Protein AF-A0A662TQM6-F1 (afdb_monomer)

Nearest PDB structures (foldseek):
  2rfk-assembly1_C  TM=9.556E-01  e=1.441E-04  Pyrococcus furiosus
  8ouf-assembly1_D  TM=9.063E-01  e=7.201E-03  Homo sapiens
  3uai-assembly1_C  TM=9.012E-01  e=1.165E-02  Saccharomyces cerevisiae S288C
  7trc-assembly1_D  TM=8.938E-01  e=2.003E-02  Homo sapiens
  2v3m-assembly1_A  TM=7.350E-01  e=5.571E-02  Saccharomyces cerevisiae

Radius of gyration: 10.41 Å; Cα contacts (8 Å, |Δi|>4): 128; chains: 1; bounding box: 26×19×27 Å

pLDDT: mean 94.21, std 5.76, range [62.28, 97.94]

Sequence (59 aa):
MLVLGKVIRVTREGRLIVKARAVPKLGADVYDSAANLVGLVYDIIGPVSSPYVVVKVTS

Secondary structure (DSSP, 8-state):
----EEEEEE-TTSEEEEEESS-PPTT-EEE-TT--EEEEEEEEES-TTS-EEEEEE--

Foldseek 3Di:
DDDFADFPDQDPVRKTKGFGQADDDFQDFDADPVRHTQAGFHDWDDDRRTIITIGDGDD

Structure (mmCIF, N/CA/C/O backbone):
data_AF-A0A662TQM6-F1
#
_entry.id   AF-A0A662TQM6-F1
#
loop_
_atom_site.group_PDB
_atom_site.id
_atom_site.type_symbol
_atom_site.label_atom_id
_atom_site.label_alt_id
_atom_site.label_comp_id
_atom_site.label_asym_id
_atom_site.label_entity_id
_atom_site.label_seq_id
_atom_site.pdbx_PDB_ins_code
_atom_site.Cartn_x
_atom_site.Cartn_y
_atom_site.Cartn_z
_atom_site.occupancy
_atom_site.B_iso_or_equiv
_atom_site.auth_seq_id
_atom_site.auth_comp_id
_atom_site.auth_asym_id
_atom_site.auth_atom_id
_atom_site.pdbx_PDB_model_num
ATOM 1 N N . MET A 1 1 ? -13.960 1.652 -8.961 1.00 72.19 1 MET A N 1
ATOM 2 C CA . MET A 1 1 ? -13.325 0.915 -7.848 1.00 72.19 1 MET A CA 1
ATOM 3 C C . MET A 1 1 ? -12.352 -0.087 -8.448 1.00 72.19 1 MET A C 1
ATOM 5 O O . MET A 1 1 ? -12.759 -0.841 -9.321 1.00 72.19 1 MET A O 1
ATOM 9 N N . LEU A 1 2 ? -11.069 -0.021 -8.082 1.00 86.62 2 LEU A N 1
ATO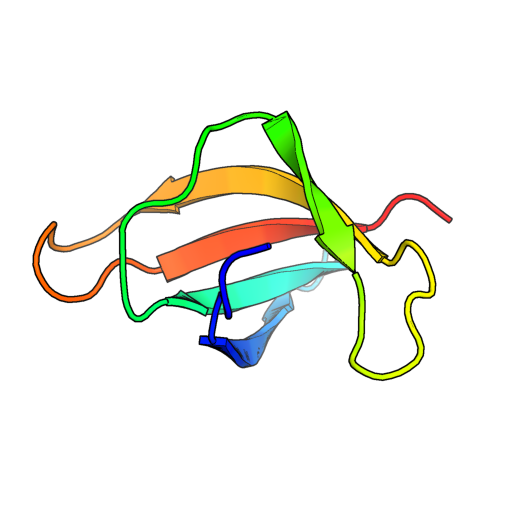M 10 C CA . LEU A 1 2 ? -10.017 -0.879 -8.637 1.00 86.62 2 LEU A CA 1
ATOM 11 C C . LEU A 1 2 ? -9.587 -1.897 -7.581 1.00 86.62 2 LEU A C 1
ATOM 13 O O . LEU A 1 2 ? -9.343 -1.531 -6.434 1.00 86.62 2 LEU A O 1
ATOM 17 N N . VAL A 1 3 ? -9.473 -3.167 -7.970 1.00 92.31 3 VAL A N 1
ATOM 18 C CA . VAL A 1 3 ? -8.921 -4.202 -7.091 1.00 92.31 3 VAL A CA 1
ATOM 19 C C . VAL A 1 3 ? -7.418 -3.975 -6.972 1.00 92.31 3 VAL A C 1
ATOM 21 O O . VAL A 1 3 ? -6.676 -4.237 -7.919 1.00 92.31 3 VAL A O 1
ATOM 24 N N . LEU A 1 4 ? -6.978 -3.483 -5.811 1.00 93.81 4 LEU A N 1
ATOM 25 C CA . LEU A 1 4 ? -5.578 -3.138 -5.575 1.00 93.81 4 LEU A CA 1
ATOM 26 C C . LEU A 1 4 ? -4.686 -4.381 -5.647 1.00 93.81 4 LEU A C 1
ATOM 28 O O . LEU A 1 4 ? -3.771 -4.444 -6.464 1.00 93.81 4 LEU A O 1
ATOM 32 N N . GLY A 1 5 ? -4.979 -5.392 -4.830 1.00 94.56 5 GLY A N 1
ATOM 33 C CA . GLY A 1 5 ? -4.194 -6.618 -4.770 1.00 94.56 5 GLY A CA 1
ATOM 34 C C . GLY A 1 5 ? -4.308 -7.326 -3.426 1.00 94.56 5 GLY A C 1
ATOM 35 O O . GLY A 1 5 ? -5.301 -7.180 -2.718 1.00 94.56 5 GLY A O 1
ATOM 36 N N . LYS A 1 6 ? -3.280 -8.108 -3.086 1.00 95.12 6 LYS A N 1
ATOM 37 C CA . LYS A 1 6 ? -3.213 -8.871 -1.832 1.00 95.12 6 LYS A CA 1
ATOM 38 C C . LYS A 1 6 ? -2.148 -8.285 -0.910 1.00 95.12 6 LYS A C 1
ATOM 40 O O . LYS A 1 6 ? -1.039 -7.986 -1.359 1.00 95.12 6 LYS A O 1
ATOM 45 N N . VAL A 1 7 ? -2.474 -8.166 0.375 1.00 96.50 7 VAL A N 1
ATOM 46 C CA . VAL A 1 7 ? -1.501 -7.829 1.421 1.00 96.50 7 VAL A CA 1
ATOM 47 C C . VAL A 1 7 ? -0.481 -8.963 1.524 1.00 96.50 7 VAL A C 1
ATOM 49 O O . VAL A 1 7 ? -0.851 -10.126 1.682 1.00 96.50 7 VAL A O 1
ATOM 52 N N . ILE A 1 8 ? 0.802 -8.629 1.415 1.00 97.44 8 ILE A N 1
ATOM 53 C CA . ILE A 1 8 ? 1.905 -9.595 1.524 1.00 97.44 8 ILE A CA 1
ATOM 54 C C . ILE A 1 8 ? 2.661 -9.475 2.845 1.00 97.44 8 ILE A C 1
ATOM 56 O O . ILE A 1 8 ? 3.320 -10.424 3.264 1.00 97.44 8 ILE A O 1
ATOM 60 N N . ARG A 1 9 ? 2.601 -8.305 3.490 1.00 96.81 9 ARG A N 1
ATOM 61 C CA . ARG A 1 9 ? 3.294 -8.027 4.748 1.00 96.81 9 ARG A CA 1
ATOM 62 C C . ARG A 1 9 ? 2.656 -6.837 5.455 1.00 96.81 9 ARG A C 1
ATOM 64 O O . ARG A 1 9 ? 2.240 -5.884 4.803 1.00 96.81 9 ARG A O 1
ATOM 71 N N . VAL A 1 10 ? 2.664 -6.880 6.782 1.00 97.25 10 VAL A N 1
ATOM 72 C CA . VAL A 1 10 ? 2.462 -5.713 7.648 1.00 97.25 10 VAL A CA 1
ATOM 73 C C . VAL A 1 10 ? 3.831 -5.308 8.193 1.00 97.25 10 VAL A C 1
ATOM 75 O O . VAL A 1 10 ? 4.599 -6.166 8.635 1.00 97.25 10 VAL A O 1
ATOM 78 N N . THR A 1 11 ? 4.196 -4.033 8.084 1.00 96.25 11 THR A N 1
ATOM 79 C CA . THR A 1 11 ? 5.475 -3.530 8.606 1.00 96.25 11 THR A CA 1
ATOM 80 C C . THR A 1 11 ? 5.406 -3.331 10.119 1.00 96.25 11 THR A C 1
ATOM 82 O O . THR A 1 11 ? 4.326 -3.266 10.702 1.00 96.25 11 THR A O 1
ATOM 85 N N . ARG A 1 12 ? 6.566 -3.175 10.771 1.00 95.81 12 ARG A N 1
ATOM 86 C CA . ARG A 1 12 ? 6.634 -2.889 12.215 1.00 95.81 12 ARG A CA 1
ATOM 87 C C . ARG A 1 12 ? 5.959 -1.564 12.596 1.00 95.81 12 ARG A C 1
ATOM 89 O O . ARG A 1 12 ? 5.492 -1.422 13.714 1.00 95.81 12 ARG A O 1
ATOM 96 N N . GLU A 1 13 ? 5.893 -0.621 11.659 1.00 94.00 13 GLU A N 1
ATOM 97 C CA . GLU A 1 13 ? 5.206 0.670 11.812 1.00 94.00 13 GLU A CA 1
ATOM 98 C C . GLU A 1 13 ? 3.702 0.595 11.483 1.00 94.0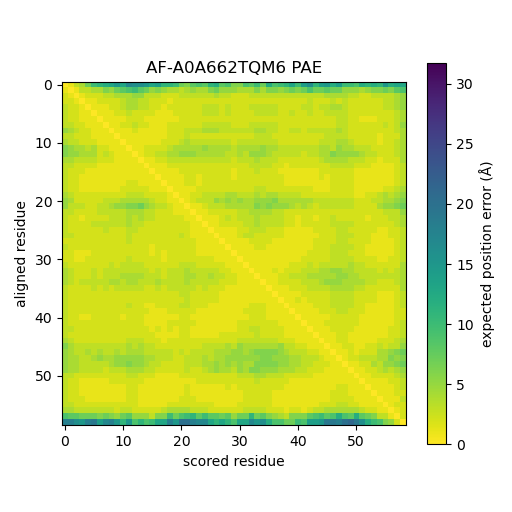0 13 GLU A C 1
ATOM 100 O O . GLU A 1 13 ? 3.040 1.625 11.410 1.00 94.00 13 GLU A O 1
ATOM 105 N N . GLY A 1 14 ? 3.155 -0.600 11.233 1.00 95.38 14 GLY A N 1
ATOM 106 C CA . GLY A 1 14 ? 1.727 -0.789 10.958 1.00 95.38 14 GLY A CA 1
ATOM 107 C C . GLY A 1 14 ? 1.290 -0.429 9.535 1.00 95.38 14 GLY A C 1
ATOM 108 O O . GLY A 1 14 ? 0.097 -0.285 9.283 1.00 95.38 14 GLY A O 1
ATOM 109 N N . ARG A 1 15 ? 2.219 -0.293 8.576 1.00 97.06 15 ARG A N 1
ATOM 110 C CA . ARG A 1 15 ? 1.862 -0.093 7.159 1.00 97.06 15 ARG A CA 1
ATOM 111 C C . ARG A 1 15 ? 1.587 -1.429 6.480 1.00 97.06 15 ARG A C 1
ATOM 113 O O . ARG A 1 15 ? 2.288 -2.411 6.734 1.00 97.06 15 ARG A O 1
ATOM 120 N N . LEU A 1 16 ? 0.619 -1.460 5.568 1.00 97.69 16 LEU A N 1
ATOM 121 C CA . LEU A 1 16 ? 0.371 -2.643 4.742 1.00 97.69 16 LEU A CA 1
ATOM 122 C C . LEU A 1 16 ? 1.193 -2.550 3.462 1.00 97.69 16 LEU A C 1
ATOM 124 O O . LEU A 1 16 ? 1.183 -1.524 2.788 1.00 97.69 16 LEU A O 1
ATOM 128 N N . ILE A 1 17 ? 1.871 -3.637 3.109 1.00 97.50 17 ILE A N 1
ATOM 129 C CA . ILE A 1 17 ? 2.512 -3.797 1.808 1.00 97.50 17 ILE A CA 1
ATOM 130 C C . ILE A 1 17 ? 1.608 -4.674 0.954 1.00 97.50 17 ILE A C 1
ATOM 132 O O . ILE A 1 17 ? 1.340 -5.830 1.298 1.00 97.50 17 ILE A O 1
ATOM 136 N N . VAL A 1 18 ? 1.148 -4.129 -0.165 1.00 97.44 18 VAL A N 1
ATOM 137 C CA . VAL A 1 18 ? 0.233 -4.790 -1.095 1.00 97.44 18 VAL A CA 1
ATOM 138 C C . VAL A 1 18 ? 0.957 -5.037 -2.407 1.00 97.44 18 VAL A C 1
ATOM 140 O O . VAL A 1 18 ? 1.494 -4.106 -3.002 1.00 97.44 18 VAL A O 1
ATOM 143 N N . LYS A 1 19 ? 0.962 -6.285 -2.887 1.00 96.50 19 LYS A N 1
ATOM 144 C CA . LYS A 1 19 ? 1.393 -6.566 -4.262 1.00 96.50 19 LYS A CA 1
ATOM 145 C C . LYS A 1 19 ? 0.256 -6.175 -5.196 1.00 96.50 19 LYS A C 1
ATOM 147 O O . LYS A 1 19 ? -0.783 -6.843 -5.194 1.00 96.50 19 LYS A O 1
ATOM 152 N N . ALA A 1 20 ? 0.442 -5.090 -5.939 1.00 95.19 20 ALA A N 1
ATOM 153 C CA . ALA A 1 20 ? -0.608 -4.4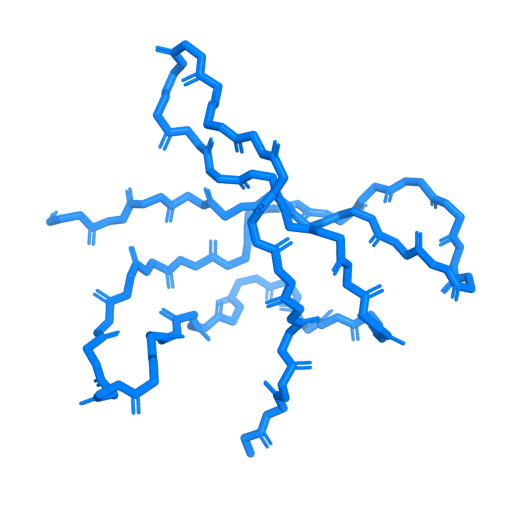99 -6.745 1.00 95.19 20 ALA A CA 1
ATOM 154 C C . ALA A 1 20 ? -0.581 -4.994 -8.195 1.00 95.19 20 ALA A C 1
ATOM 156 O O . ALA A 1 20 ? 0.471 -5.315 -8.746 1.00 95.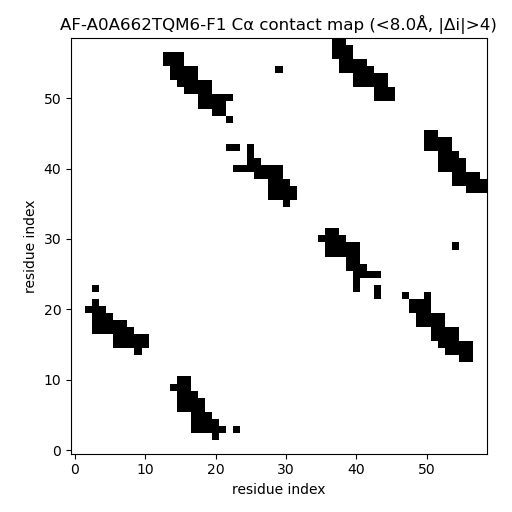19 20 ALA A O 1
ATOM 157 N N . ARG A 1 21 ? -1.767 -5.081 -8.806 1.00 91.25 21 ARG A N 1
ATOM 158 C CA . ARG A 1 21 ? -1.929 -5.497 -10.215 1.00 91.25 21 ARG A CA 1
ATOM 159 C C . ARG A 1 21 ? -1.819 -4.333 -11.201 1.00 91.25 21 ARG A C 1
ATOM 161 O O . ARG A 1 21 ? -1.638 -4.559 -12.390 1.00 91.25 21 ARG A O 1
ATOM 168 N N . ALA A 1 22 ? -1.968 -3.111 -10.706 1.00 90.31 22 ALA A N 1
ATOM 169 C CA . ALA A 1 22 ? -1.892 -1.871 -11.461 1.00 90.31 22 ALA A CA 1
ATOM 170 C C . ALA A 1 22 ? -1.390 -0.753 -10.541 1.00 90.31 22 ALA A C 1
ATOM 172 O O . ALA A 1 22 ? -1.435 -0.890 -9.317 1.00 90.31 22 ALA A O 1
ATOM 173 N N . VAL A 1 23 ? -0.933 0.351 -11.128 1.00 93.44 23 VAL A N 1
ATOM 174 C CA . VAL A 1 23 ? -0.501 1.541 -10.388 1.00 93.44 23 VAL A CA 1
ATOM 175 C C . VAL A 1 23 ? -1.746 2.293 -9.891 1.00 93.44 23 VAL A C 1
ATOM 177 O O . VAL A 1 23 ? -2.506 2.800 -10.719 1.00 93.44 23 VAL A O 1
ATOM 180 N N . PRO A 1 24 ? -2.010 2.357 -8.572 1.00 94.19 24 PRO A N 1
ATOM 181 C CA . PRO A 1 24 ? -3.110 3.157 -8.045 1.00 94.19 24 PRO A CA 1
ATOM 182 C C . PRO A 1 24 ? -2.758 4.651 -8.054 1.00 94.19 24 PRO A C 1
ATOM 184 O O . PRO A 1 24 ? -1.614 5.043 -8.275 1.00 94.19 24 PRO A O 1
ATOM 187 N N . LYS A 1 25 ? -3.739 5.502 -7.746 1.00 94.75 25 LYS A N 1
ATOM 188 C CA . LYS A 1 25 ? -3.480 6.919 -7.477 1.00 94.75 25 LYS A CA 1
ATOM 189 C C . LYS A 1 25 ? -2.913 7.082 -6.062 1.00 94.75 25 LYS A C 1
ATOM 191 O O . LYS A 1 25 ? -3.451 6.516 -5.112 1.00 94.75 25 LYS A O 1
ATOM 196 N N . LEU A 1 26 ? -1.853 7.877 -5.924 1.00 96.00 26 LEU A N 1
ATOM 197 C CA . LEU A 1 26 ? -1.315 8.270 -4.620 1.00 96.00 26 LEU A CA 1
ATOM 198 C C . LEU A 1 26 ? -2.389 9.018 -3.808 1.00 96.00 26 LEU A C 1
ATOM 200 O O . LEU A 1 26 ? -3.117 9.844 -4.361 1.00 96.00 26 LEU A O 1
ATOM 204 N N . GLY A 1 27 ? -2.506 8.712 -2.516 1.00 96.56 27 GLY A N 1
ATOM 205 C CA . GLY A 1 27 ? -3.516 9.282 -1.623 1.00 96.56 27 GLY A CA 1
ATOM 206 C C . GLY A 1 27 ? -4.939 8.748 -1.814 1.00 96.56 27 GLY A C 1
ATOM 207 O O . GLY A 1 27 ? -5.848 9.257 -1.172 1.00 96.56 27 GLY A O 1
ATOM 208 N N . ALA A 1 28 ? -5.162 7.756 -2.683 1.00 96.50 28 ALA A N 1
ATOM 209 C CA . ALA A 1 28 ? -6.482 7.146 -2.837 1.00 96.50 28 ALA A CA 1
ATOM 210 C C . ALA A 1 28 ? -6.876 6.306 -1.615 1.00 96.50 28 ALA A C 1
ATOM 212 O O . ALA A 1 28 ? -6.023 5.633 -1.029 1.00 96.50 28 ALA A O 1
ATOM 213 N N . ASP A 1 29 ? -8.173 6.287 -1.307 1.00 97.00 29 ASP A N 1
ATOM 214 C CA . ASP A 1 29 ? -8.739 5.436 -0.264 1.00 97.00 29 ASP A CA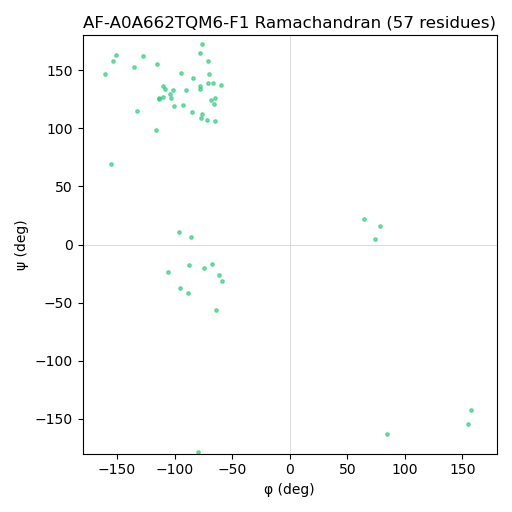 1
ATOM 215 C C . ASP A 1 29 ? -8.630 3.954 -0.633 1.00 97.00 29 ASP A C 1
ATOM 217 O O . ASP A 1 29 ? -8.857 3.531 -1.773 1.00 97.00 29 ASP A O 1
ATOM 221 N N . VAL A 1 30 ? -8.281 3.155 0.367 1.00 96.62 30 VAL A N 1
ATOM 222 C CA . VAL A 1 30 ? -8.169 1.705 0.292 1.00 96.62 30 VAL A CA 1
ATOM 223 C C . VAL A 1 30 ? -9.247 1.112 1.180 1.00 96.62 30 VAL A C 1
ATOM 225 O O . VAL A 1 30 ? -9.313 1.407 2.372 1.00 96.62 30 VAL A O 1
ATOM 228 N N . TYR A 1 31 ? -10.057 0.242 0.589 1.00 95.88 31 TYR A N 1
ATOM 229 C CA . TYR A 1 31 ? -11.131 -0.470 1.266 1.00 95.88 31 TYR A CA 1
ATOM 230 C C . TYR A 1 31 ? -10.857 -1.971 1.276 1.00 95.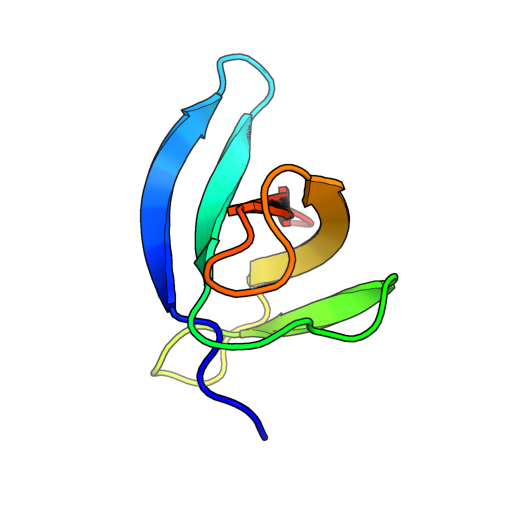88 31 TYR A C 1
ATOM 232 O O . TYR A 1 31 ? -10.154 -2.491 0.401 1.00 95.88 31 TYR A O 1
ATOM 240 N N . ASP A 1 32 ? -11.430 -2.671 2.248 1.00 94.38 32 ASP A N 1
ATOM 241 C CA . ASP A 1 32 ? -11.507 -4.127 2.222 1.00 94.38 32 ASP A CA 1
ATOM 242 C C . ASP A 1 32 ? -12.656 -4.616 1.313 1.00 94.38 32 ASP A C 1
ATOM 244 O O . ASP A 1 32 ? -13.370 -3.838 0.674 1.00 94.38 32 ASP A O 1
ATOM 248 N N . SER A 1 33 ? -12.839 -5.935 1.229 1.00 91.75 33 SER A N 1
ATOM 249 C CA . SER A 1 33 ? -13.910 -6.539 0.425 1.00 91.75 33 SER A CA 1
ATOM 250 C C . SER A 1 33 ? -15.322 -6.263 0.951 1.00 91.75 33 SER A C 1
ATOM 252 O O . SER A 1 33 ? -16.280 -6.469 0.212 1.00 91.75 33 SER A O 1
ATOM 254 N N . ALA A 1 34 ? -15.458 -5.829 2.205 1.00 94.62 34 ALA A N 1
ATOM 255 C CA . ALA A 1 34 ? -16.721 -5.454 2.834 1.00 94.62 34 ALA A CA 1
ATOM 256 C C . ALA A 1 34 ? -16.978 -3.935 2.767 1.00 94.62 34 ALA A C 1
ATOM 258 O O . ALA A 1 34 ? -17.924 -3.451 3.381 1.00 94.62 34 ALA A O 1
ATOM 259 N N . ALA A 1 35 ? -16.171 -3.200 1.989 1.00 93.19 35 ALA A N 1
ATOM 260 C CA . ALA A 1 35 ? -16.226 -1.749 1.834 1.00 93.19 35 ALA A CA 1
ATOM 261 C C . ALA A 1 35 ? -15.915 -0.954 3.118 1.00 93.19 35 ALA A C 1
ATOM 263 O O . ALA A 1 35 ? -16.258 0.225 3.210 1.00 93.19 35 ALA A O 1
ATOM 264 N N . ASN A 1 36 ? -15.208 -1.551 4.081 1.00 95.25 36 ASN A N 1
ATOM 265 C CA . ASN A 1 36 ? -14.684 -0.808 5.225 1.00 95.25 36 ASN A CA 1
ATOM 266 C C . ASN A 1 36 ? -13.429 -0.039 4.812 1.00 95.25 36 ASN A C 1
ATOM 268 O O . ASN A 1 36 ? -12.562 -0.586 4.123 1.00 95.25 36 ASN A O 1
ATOM 272 N N . LEU A 1 37 ? -13.319 1.223 5.239 1.00 95.88 37 LEU A N 1
ATOM 273 C CA . LEU A 1 37 ? -12.118 2.026 5.020 1.00 95.88 37 LEU A CA 1
ATOM 274 C C . LEU A 1 37 ? -10.953 1.420 5.814 1.00 95.88 37 LEU A C 1
ATOM 276 O O . 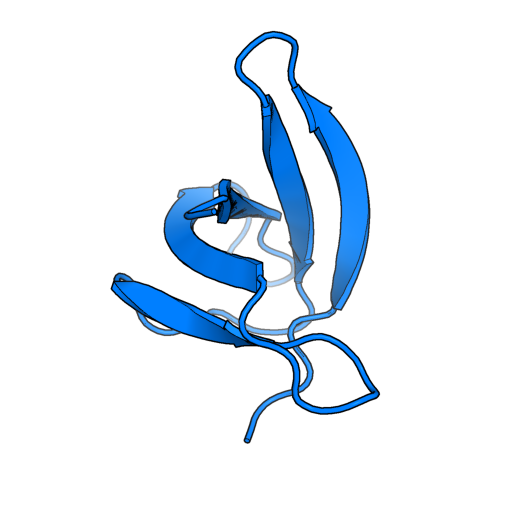LEU A 1 37 ? -11.018 1.299 7.032 1.00 95.88 37 LEU A O 1
ATOM 280 N N . VAL A 1 38 ? -9.884 1.050 5.113 1.00 96.19 38 VAL A N 1
ATOM 281 C CA . VAL A 1 38 ? -8.644 0.526 5.708 1.00 96.19 38 VAL A CA 1
ATOM 282 C 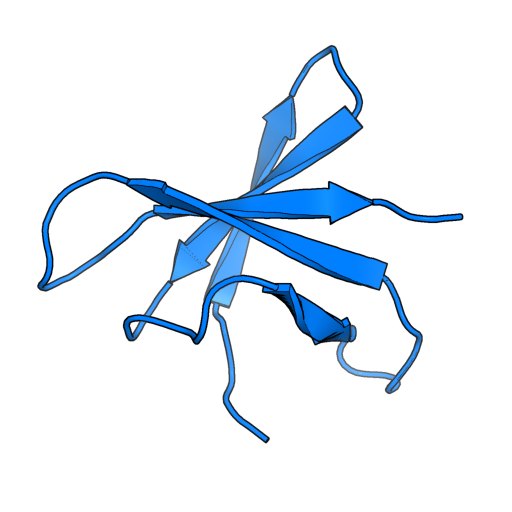C . VAL A 1 38 ? -7.623 1.647 5.881 1.00 96.19 38 VAL A C 1
ATOM 284 O O . VAL A 1 38 ? -6.867 1.679 6.852 1.00 96.19 38 VAL A O 1
ATOM 287 N N . GLY A 1 39 ? -7.573 2.563 4.918 1.00 97.00 39 GLY A N 1
ATOM 288 C CA . GLY A 1 39 ? -6.701 3.725 4.957 1.00 97.00 39 GLY A CA 1
ATOM 289 C C . GLY A 1 39 ? -6.438 4.280 3.572 1.00 97.00 39 GLY A C 1
ATOM 290 O O . GLY A 1 39 ? -7.333 4.267 2.733 1.00 97.00 39 GLY A O 1
ATOM 291 N N . LEU A 1 40 ? -5.215 4.743 3.318 1.00 97.44 40 LEU A N 1
ATOM 292 C CA . LEU A 1 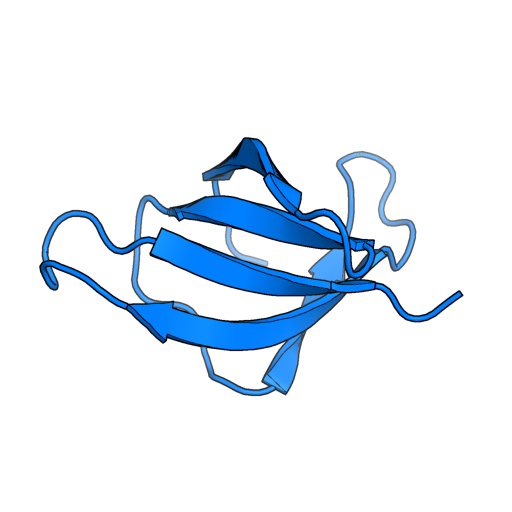40 ? -4.872 5.426 2.068 1.00 97.44 40 LEU A CA 1
ATOM 293 C C . LEU A 1 40 ? -3.548 4.960 1.461 1.00 97.44 40 LEU A C 1
ATOM 295 O O . LEU A 1 40 ? -2.626 4.529 2.164 1.00 97.44 40 LEU A O 1
ATOM 299 N N . VAL A 1 41 ? -3.442 5.086 0.139 1.00 97.50 41 VAL A N 1
ATOM 300 C CA . VAL A 1 41 ? -2.209 4.846 -0.620 1.00 97.50 41 VAL A CA 1
ATOM 301 C C . VAL A 1 41 ? -1.160 5.884 -0.220 1.00 97.50 41 VAL A C 1
ATOM 303 O O . VAL A 1 41 ? -1.249 7.048 -0.601 1.00 97.50 41 VAL A O 1
ATOM 306 N N . TYR A 1 42 ? -0.162 5.456 0.548 1.00 97.69 42 TYR A N 1
ATOM 307 C CA . TYR A 1 42 ? 0.908 6.306 1.067 1.00 97.69 42 TYR A CA 1
ATOM 308 C C . TYR A 1 42 ? 2.086 6.411 0.100 1.00 97.69 42 TYR A C 1
ATOM 310 O O . TYR A 1 42 ? 2.631 7.495 -0.073 1.00 97.69 42 TYR A O 1
ATOM 318 N N . ASP A 1 43 ? 2.469 5.293 -0.521 1.00 97.44 43 ASP A N 1
ATOM 319 C CA . ASP A 1 43 ? 3.602 5.230 -1.446 1.00 97.44 43 ASP A CA 1
ATOM 320 C C . ASP A 1 43 ? 3.432 4.088 -2.465 1.00 97.44 43 ASP A C 1
ATOM 322 O O . ASP A 1 43 ? 2.692 3.126 -2.224 1.00 97.44 43 ASP A O 1
ATOM 326 N N . ILE A 1 44 ? 4.114 4.193 -3.606 1.00 97.38 44 ILE A N 1
ATOM 327 C CA . ILE A 1 44 ? 4.107 3.216 -4.699 1.00 97.38 44 ILE A CA 1
ATOM 328 C C . ILE A 1 44 ? 5.556 2.963 -5.118 1.00 97.38 44 ILE A C 1
ATOM 330 O O . ILE A 1 44 ? 6.223 3.850 -5.640 1.00 97.38 44 ILE A O 1
ATOM 334 N N . ILE A 1 45 ? 6.034 1.735 -4.918 1.00 96.19 45 ILE A N 1
ATOM 335 C CA . ILE A 1 45 ? 7.441 1.367 -5.113 1.00 96.19 45 ILE A CA 1
ATOM 336 C C . ILE A 1 45 ? 7.599 0.152 -6.033 1.00 96.19 45 ILE A C 1
ATOM 338 O O . ILE A 1 45 ? 6.685 -0.655 -6.214 1.00 96.19 45 ILE A O 1
ATOM 342 N N . GLY A 1 46 ? 8.811 -0.030 -6.559 1.00 94.25 46 GLY A N 1
ATOM 343 C CA . GLY A 1 46 ? 9.174 -1.188 -7.374 1.00 94.25 46 GLY A CA 1
ATOM 344 C C . GLY A 1 46 ? 8.814 -1.044 -8.862 1.00 94.25 46 GLY A C 1
ATOM 345 O O . GLY A 1 46 ? 8.620 0.068 -9.350 1.00 94.25 46 GLY A O 1
ATOM 346 N N . PRO A 1 47 ? 8.785 -2.159 -9.616 1.00 93.06 47 PRO A N 1
ATOM 347 C CA . PRO A 1 47 ? 8.618 -2.134 -11.066 1.00 93.06 47 PRO A CA 1
ATOM 348 C C . PRO A 1 47 ? 7.198 -1.729 -11.475 1.00 93.06 47 PRO A C 1
ATOM 350 O O . PRO A 1 47 ? 6.218 -2.223 -10.923 1.00 93.06 47 PRO A O 1
ATOM 353 N N . VAL A 1 48 ? 7.090 -0.902 -12.519 1.00 90.25 48 VAL A N 1
ATOM 354 C CA . VAL A 1 48 ? 5.809 -0.367 -13.025 1.00 90.25 48 VAL A CA 1
ATOM 355 C C . VAL A 1 48 ? 4.831 -1.473 -13.449 1.00 90.25 48 VAL A C 1
ATOM 357 O O . VAL A 1 48 ? 3.623 -1.316 -13.302 1.00 90.25 48 VAL A O 1
ATOM 360 N N . SER A 1 49 ? 5.336 -2.613 -13.928 1.00 90.38 49 SER A N 1
ATOM 361 C CA . SER A 1 49 ? 4.515 -3.758 -14.348 1.00 90.38 49 SER A CA 1
ATOM 362 C C . SER A 1 49 ? 3.915 -4.568 -13.190 1.00 90.38 49 SER A C 1
ATOM 364 O O . SER A 1 49 ? 2.956 -5.304 -13.400 1.00 90.38 49 SER A O 1
ATOM 366 N N . SER A 1 50 ? 4.469 -4.471 -11.978 1.00 90.00 50 SER A N 1
ATOM 367 C CA . SER A 1 50 ? 3.990 -5.188 -10.787 1.00 90.00 50 SER A CA 1
ATOM 368 C C . SER A 1 50 ? 4.399 -4.424 -9.518 1.00 90.00 50 SER A C 1
ATOM 370 O O . SER A 1 50 ? 5.267 -4.898 -8.772 1.00 90.00 50 SER A O 1
ATOM 372 N N . PRO A 1 51 ? 3.805 -3.245 -9.268 1.00 96.00 51 PRO A N 1
ATOM 373 C CA . PRO A 1 51 ? 4.226 -2.379 -8.179 1.00 96.00 51 PRO A CA 1
ATOM 374 C C . PRO A 1 51 ? 3.856 -2.956 -6.809 1.00 96.00 51 PRO A C 1
ATOM 376 O O . PRO A 1 51 ? 2.918 -3.746 -6.654 1.00 96.00 51 PRO A O 1
ATOM 379 N N . TYR A 1 52 ? 4.579 -2.505 -5.790 1.00 97.56 52 TYR A N 1
ATOM 380 C CA . TYR A 1 52 ? 4.199 -2.666 -4.395 1.00 97.56 52 TYR A CA 1
ATOM 381 C C . TYR A 1 52 ? 3.617 -1.357 -3.886 1.00 97.56 52 TYR A C 1
ATOM 383 O O . TYR A 1 52 ? 4.186 -0.287 -4.085 1.00 97.56 52 TYR A O 1
ATOM 391 N N . VAL A 1 53 ? 2.481 -1.451 -3.213 1.00 97.81 53 VAL A N 1
ATOM 392 C CA . VAL A 1 53 ? 1.763 -0.298 -2.683 1.00 97.81 53 VAL A CA 1
ATOM 393 C C . VAL A 1 53 ? 1.864 -0.321 -1.172 1.00 97.81 53 VAL A C 1
ATOM 395 O O . VAL A 1 53 ? 1.554 -1.331 -0.536 1.00 97.81 53 VAL A O 1
ATOM 398 N N . VAL A 1 54 ? 2.306 0.796 -0.607 1.00 97.94 54 VAL A N 1
ATOM 399 C CA . VAL A 1 54 ? 2.343 1.016 0.832 1.00 97.94 54 VAL A CA 1
ATOM 400 C C . VAL A 1 54 ? 1.046 1.704 1.226 1.00 97.94 54 VAL A C 1
ATOM 402 O O . VAL A 1 54 ? 0.754 2.804 0.762 1.00 97.94 54 VAL A O 1
ATOM 405 N N . VAL A 1 55 ? 0.269 1.069 2.093 1.00 97.94 55 VAL A N 1
ATOM 406 C CA . VAL A 1 55 ? -0.965 1.637 2.640 1.00 97.94 55 VAL A CA 1
ATOM 407 C C . VAL A 1 55 ? -0.694 2.103 4.062 1.00 97.94 55 VAL A C 1
ATOM 409 O O . VAL A 1 55 ? -0.207 1.331 4.897 1.00 97.94 55 VAL A O 1
ATOM 412 N N . LYS A 1 56 ? -1.011 3.368 4.339 1.00 97.81 56 LYS A N 1
ATOM 413 C CA . LYS A 1 56 ? -1.055 3.892 5.703 1.00 97.81 56 LYS A CA 1
ATOM 414 C C . LYS A 1 56 ? -2.433 3.575 6.268 1.00 97.81 56 LYS A C 1
ATOM 416 O O . LYS A 1 56 ? -3.426 4.093 5.765 1.00 97.81 56 LYS A O 1
ATOM 421 N N . VAL A 1 57 ? -2.469 2.722 7.286 1.00 96.19 57 VAL A N 1
ATOM 422 C CA . VAL A 1 57 ? -3.700 2.416 8.017 1.00 96.19 57 VAL A CA 1
ATOM 423 C C . VAL A 1 57 ? -4.104 3.663 8.797 1.00 96.19 57 VAL A C 1
ATOM 425 O O . VAL A 1 57 ? -3.298 4.218 9.546 1.00 96.19 57 VAL A O 1
ATOM 428 N N . THR A 1 58 ? -5.328 4.123 8.578 1.00 87.25 58 THR A N 1
ATOM 429 C CA . THR A 1 58 ? -5.961 5.181 9.370 1.00 87.25 58 THR A CA 1
ATOM 430 C C . THR A 1 58 ? -7.149 4.541 10.057 1.00 87.25 58 THR A C 1
ATOM 432 O O . THR A 1 58 ? -8.174 4.305 9.424 1.00 87.25 58 THR A O 1
ATOM 435 N N . SER A 1 59 ? -6.936 4.177 11.318 1.00 62.28 59 SER A N 1
ATOM 436 C CA . SER A 1 59 ? -7.993 3.849 12.274 1.00 62.28 59 SER A CA 1
ATOM 437 C C . SER A 1 59 ? -8.587 5.122 12.856 1.00 62.28 59 SER A C 1
ATOM 439 O O . SER A 1 59 ? -7.807 6.087 13.036 1.00 62.28 59 SER A O 1
#

Mean predicted aligned error: 2.67 Å

Solvent-accessible surface area (backbone atoms only — not comparable to full-atom values): 3548 Å² total; per-residue (Å²): 140,78,84,54,64,49,79,77,45,72,47,97,88,60,32,38,35,23,52,21,72,58,84,75,62,81,66,36,82,38,60,51,98,84,68,47,77,48,26,27,31,69,47,78,44,80,52,83,85,56,24,36,36,36,28,43,62,55,129